Protein AF-A0A2K2VGK6-F1 (afdb_monomer_lite)

Structure (mmCIF, N/CA/C/O backbone):
data_AF-A0A2K2VGK6-F1
#
_entry.id   AF-A0A2K2VGK6-F1
#
loop_
_atom_site.group_PDB
_atom_site.id
_atom_site.type_symbol
_atom_site.label_atom_id
_atom_site.label_alt_id
_atom_site.label_comp_id
_atom_site.label_asym_id
_atom_site.label_entity_id
_atom_site.label_seq_id
_atom_site.pdbx_PDB_ins_code
_atom_site.Cartn_x
_atom_site.Cartn_y
_atom_site.Cartn_z
_atom_site.occupancy
_atom_site.B_iso_or_equiv
_atom_site.auth_seq_id
_atom_site.auth_comp_id
_atom_site.auth_asym_id
_atom_site.auth_atom_id
_atom_site.pdbx_PDB_model_num
ATOM 1 N N . MET A 1 1 ? -33.874 13.985 14.663 1.00 49.16 1 MET A N 1
ATOM 2 C CA . MET A 1 1 ? -33.905 14.125 13.185 1.00 49.16 1 MET A CA 1
ATOM 3 C C . MET A 1 1 ? -33.029 13.111 12.419 1.00 49.16 1 MET A C 1
ATOM 5 O O . MET A 1 1 ? -33.136 13.059 11.203 1.00 49.16 1 MET A O 1
ATOM 9 N N . ALA A 1 2 ? -32.212 12.266 13.072 1.00 53.75 2 ALA A N 1
ATOM 10 C CA . ALA A 1 2 ? -31.288 11.338 12.391 1.00 53.75 2 ALA A CA 1
ATOM 11 C C . ALA A 1 2 ? -31.928 10.079 11.747 1.00 53.75 2 ALA A C 1
ATOM 13 O O . ALA A 1 2 ? -31.288 9.423 10.935 1.00 53.75 2 ALA A O 1
ATOM 14 N N . ASN A 1 3 ? -33.186 9.750 12.062 1.00 57.91 3 ASN A N 1
ATOM 15 C CA . ASN A 1 3 ? -33.791 8.459 11.695 1.00 57.91 3 ASN A CA 1
ATOM 16 C C . ASN A 1 3 ? -34.303 8.400 10.235 1.00 57.91 3 ASN A C 1
ATOM 18 O O . ASN A 1 3 ? -34.150 7.396 9.545 1.00 57.91 3 ASN A O 1
ATOM 22 N N . LEU A 1 4 ? -34.816 9.514 9.704 1.00 60.00 4 LEU A N 1
ATOM 23 C CA . LEU A 1 4 ? -35.421 9.529 8.367 1.00 60.00 4 LEU A CA 1
ATOM 24 C C . LEU A 1 4 ? -34.378 9.481 7.234 1.00 60.00 4 LEU A C 1
ATOM 26 O O . LEU A 1 4 ? -34.540 8.732 6.274 1.00 60.00 4 LEU A O 1
ATOM 30 N N . LYS A 1 5 ? -33.261 10.215 7.363 1.00 55.34 5 LYS A N 1
ATOM 31 C CA . LYS A 1 5 ? -32.167 10.200 6.367 1.00 55.34 5 LYS A CA 1
ATOM 32 C C . LYS A 1 5 ? -31.554 8.807 6.199 1.00 55.34 5 LYS A C 1
ATOM 34 O O . LYS A 1 5 ? -31.187 8.423 5.093 1.00 55.34 5 LYS A O 1
ATOM 39 N N . GLN A 1 6 ? -31.477 8.040 7.284 1.00 56.22 6 GLN A N 1
ATOM 40 C CA . GLN A 1 6 ? -30.908 6.697 7.271 1.00 56.22 6 GLN A CA 1
ATOM 41 C C . GLN A 1 6 ? -31.862 5.665 6.648 1.00 56.22 6 GLN A C 1
ATOM 43 O O . GLN A 1 6 ? -31.411 4.783 5.918 1.00 56.22 6 GLN A O 1
ATOM 48 N N . GLN A 1 7 ? -33.175 5.793 6.877 1.00 54.28 7 GLN A N 1
ATOM 49 C CA . GLN A 1 7 ? -34.185 4.969 6.199 1.00 54.28 7 GLN A CA 1
ATOM 50 C C . GLN A 1 7 ? -34.248 5.249 4.690 1.00 54.28 7 GLN A C 1
ATOM 52 O O . GLN A 1 7 ? -34.357 4.313 3.895 1.00 54.28 7 GLN A O 1
ATOM 57 N N . ILE A 1 8 ? -34.093 6.512 4.285 1.00 66.19 8 ILE A N 1
ATOM 58 C CA . ILE A 1 8 ? -34.044 6.911 2.871 1.00 66.19 8 ILE A CA 1
ATOM 59 C C . ILE A 1 8 ? -32.792 6.342 2.180 1.00 66.19 8 ILE A C 1
ATOM 61 O O . ILE A 1 8 ? -32.913 5.722 1.125 1.00 66.19 8 ILE A O 1
ATOM 65 N N . GLY A 1 9 ? -31.608 6.449 2.798 1.00 60.09 9 GLY A N 1
ATOM 66 C CA . GLY A 1 9 ? -30.365 5.900 2.234 1.00 60.09 9 GLY A CA 1
ATOM 67 C C . GLY A 1 9 ? -30.404 4.381 2.024 1.00 60.09 9 GLY A C 1
ATOM 68 O O . GLY A 1 9 ? -29.993 3.885 0.981 1.00 60.09 9 GLY A O 1
ATOM 69 N N . LYS A 1 10 ? -30.988 3.627 2.965 1.00 55.62 10 LYS A N 1
ATOM 70 C CA . LYS A 1 10 ? -31.140 2.165 2.832 1.00 55.62 10 LYS A CA 1
ATOM 71 C C . LYS A 1 10 ? -32.083 1.754 1.696 1.00 55.62 10 LYS A C 1
ATOM 73 O O . LYS A 1 10 ? -31.852 0.731 1.059 1.00 55.62 10 LYS A O 1
ATOM 78 N N . THR A 1 11 ? -33.109 2.555 1.423 1.00 71.12 11 THR A N 1
ATOM 79 C CA . THR A 1 11 ? -34.104 2.257 0.380 1.00 71.12 11 THR A CA 1
ATOM 80 C C . THR A 1 11 ? -33.554 2.541 -1.023 1.00 71.12 11 THR A C 1
ATOM 82 O O . THR A 1 11 ? -33.749 1.741 -1.934 1.00 71.12 11 THR A O 1
ATOM 85 N N . ILE A 1 12 ? -32.784 3.624 -1.186 1.00 62.38 12 ILE A N 1
ATOM 86 C CA . ILE A 1 12 ? -32.105 3.976 -2.449 1.00 62.38 12 ILE A CA 1
ATOM 87 C C . ILE A 1 12 ? -31.048 2.924 -2.821 1.00 62.38 12 ILE A C 1
ATOM 89 O O . ILE A 1 12 ? -30.947 2.514 -3.974 1.00 62.38 12 ILE A O 1
ATOM 93 N N . ASN A 1 13 ? -30.324 2.417 -1.826 1.00 61.19 13 ASN A N 1
ATOM 94 C CA . ASN A 1 13 ? -29.299 1.389 -1.994 1.00 61.19 13 ASN A CA 1
ATOM 95 C C . ASN A 1 13 ? -29.864 0.032 -2.437 1.00 61.19 13 ASN A C 1
ATOM 97 O O . ASN A 1 13 ? -29.263 -0.652 -3.264 1.00 61.19 13 ASN A O 1
ATOM 101 N N . TRP A 1 14 ? -31.032 -0.347 -1.911 1.00 58.09 14 TRP A N 1
ATOM 102 C CA . TRP A 1 14 ? -31.752 -1.541 -2.355 1.00 58.09 14 TRP A CA 1
ATOM 103 C C . TRP A 1 14 ? -32.230 -1.407 -3.806 1.00 58.09 14 TRP A C 1
ATOM 105 O O . TRP A 1 14 ? -32.117 -2.365 -4.568 1.00 58.09 14 TRP A O 1
ATOM 115 N N . ALA A 1 15 ? -32.695 -0.225 -4.216 1.00 66.69 15 ALA A N 1
ATOM 116 C CA . ALA A 1 15 ? -33.131 0.016 -5.589 1.00 66.69 15 ALA A CA 1
ATOM 117 C C . ALA A 1 15 ? -31.961 0.012 -6.597 1.00 66.69 15 ALA A C 1
ATOM 119 O O . ALA A 1 15 ? -32.049 -0.662 -7.620 1.00 66.69 15 ALA A O 1
ATOM 120 N N . ALA A 1 16 ? -30.846 0.687 -6.295 1.00 59.12 16 ALA A N 1
ATOM 121 C CA . ALA A 1 16 ? -29.662 0.724 -7.166 1.00 59.12 16 ALA A CA 1
ATOM 122 C C . ALA A 1 16 ? -29.066 -0.678 -7.399 1.00 59.12 16 ALA A C 1
ATOM 124 O O . ALA A 1 16 ? -28.746 -1.058 -8.526 1.00 59.12 16 ALA A O 1
ATOM 125 N N . PHE A 1 17 ? -29.016 -1.497 -6.348 1.00 58.66 17 PHE A N 1
ATOM 126 C CA . PHE A 1 17 ? -28.542 -2.871 -6.465 1.00 58.66 17 PHE A CA 1
ATOM 127 C C . PHE A 1 17 ? -29.525 -3.774 -7.214 1.00 58.66 17 PHE A C 1
ATOM 129 O O . PHE A 1 17 ? -29.121 -4.523 -8.100 1.00 58.66 17 PHE A O 1
ATOM 136 N N . SER A 1 18 ? -30.818 -3.695 -6.887 1.00 66.50 18 SER A N 1
ATOM 137 C CA . SER A 1 18 ? -31.823 -4.631 -7.411 1.00 66.50 18 SER A CA 1
ATOM 138 C C . SER A 1 18 ? -32.190 -4.383 -8.873 1.00 66.50 18 SER A C 1
ATOM 140 O O . SER A 1 18 ? -32.634 -5.312 -9.542 1.00 66.50 18 SER A O 1
ATOM 142 N N . PHE A 1 19 ? -32.010 -3.158 -9.376 1.00 71.50 19 PHE A N 1
ATOM 143 C CA . PHE A 1 19 ? -32.384 -2.798 -10.747 1.00 71.50 19 PHE A CA 1
ATOM 144 C C . PHE A 1 19 ? -31.196 -2.487 -11.665 1.00 71.50 19 PHE A C 1
ATOM 146 O O . PHE A 1 19 ? -31.327 -2.668 -12.872 1.00 71.50 19 PHE A O 1
ATOM 153 N N . ALA A 1 20 ? -30.049 -2.056 -11.128 1.00 64.00 20 ALA A N 1
ATOM 154 C CA . ALA A 1 20 ? -28.878 -1.668 -11.925 1.00 64.00 20 ALA A CA 1
ATOM 155 C C . ALA A 1 20 ? -27.599 -2.465 -11.595 1.00 64.00 20 ALA A C 1
ATOM 157 O O . ALA A 1 20 ? -26.590 -2.307 -12.275 1.00 64.00 20 ALA A O 1
ATOM 158 N N . GLY A 1 21 ? -27.619 -3.343 -10.582 1.00 61.12 21 GLY A N 1
ATOM 159 C CA . GLY A 1 21 ? -26.447 -4.125 -10.169 1.00 61.12 21 GLY A CA 1
ATOM 160 C C . GLY A 1 21 ? -25.392 -3.333 -9.385 1.00 61.12 21 GLY A C 1
ATOM 161 O O . GLY A 1 21 ? -24.287 -3.828 -9.165 1.00 61.12 21 GLY A O 1
ATOM 162 N N . GLU A 1 22 ? -25.713 -2.120 -8.933 1.00 55.25 22 GLU A N 1
ATOM 163 C CA . GLU A 1 22 ? -24.777 -1.213 -8.263 1.00 55.25 22 GLU A CA 1
ATOM 164 C C . GLU A 1 22 ? -24.769 -1.389 -6.737 1.00 55.25 22 GLU A C 1
ATOM 166 O O . GLU A 1 22 ? -25.803 -1.584 -6.101 1.00 55.25 22 GLU A O 1
ATOM 171 N N . ARG A 1 23 ? -23.590 -1.291 -6.112 1.00 56.75 23 ARG A N 1
ATOM 172 C CA . ARG A 1 23 ? -23.421 -1.360 -4.650 1.00 56.75 23 ARG A CA 1
ATOM 173 C C . ARG A 1 23 ? -23.121 0.011 -4.051 1.00 56.75 23 ARG A C 1
ATOM 175 O O . ARG A 1 23 ? -22.472 0.823 -4.702 1.00 56.75 23 ARG A O 1
ATOM 182 N N . PRO A 1 24 ? -23.534 0.271 -2.802 1.00 60.97 24 PRO A N 1
ATOM 183 C CA . PRO A 1 24 ? -23.978 1.614 -2.497 1.00 60.97 24 PRO A CA 1
ATOM 184 C C . PRO A 1 24 ? -23.157 2.365 -1.443 1.00 60.97 24 PRO A C 1
ATOM 186 O O . PRO A 1 24 ? -22.312 1.807 -0.745 1.00 60.97 24 PRO A O 1
ATOM 189 N N . PHE A 1 25 ? -23.514 3.645 -1.305 1.00 53.31 25 PHE A N 1
ATOM 190 C CA . PHE A 1 25 ? -22.964 4.643 -0.392 1.00 53.31 25 PHE A CA 1
ATOM 191 C C . PHE A 1 25 ? -23.802 4.787 0.916 1.00 53.31 25 PHE A C 1
ATOM 193 O O . PHE A 1 25 ? -25.015 4.551 0.901 1.00 53.31 25 PHE A O 1
ATOM 200 N N . PRO A 1 26 ? -23.198 5.237 2.037 1.00 56.19 26 PRO A N 1
ATOM 201 C CA . PRO A 1 26 ? -21.779 5.523 2.151 1.00 56.19 26 PRO A CA 1
ATOM 202 C C . PRO A 1 26 ? -20.928 4.254 2.132 1.00 56.19 26 PRO A C 1
ATOM 204 O O . PRO A 1 26 ? -21.408 3.189 2.527 1.00 56.19 26 PRO A O 1
ATOM 207 N N . PRO A 1 27 ? -19.700 4.357 1.597 1.00 55.03 27 PRO A N 1
ATOM 208 C CA . PRO A 1 27 ? -18.828 3.222 1.414 1.00 55.03 27 PRO A CA 1
ATOM 209 C C . PRO A 1 27 ? -18.510 2.654 2.802 1.00 55.03 27 PRO A C 1
ATOM 211 O O . PRO A 1 27 ? -18.492 3.399 3.786 1.00 55.03 27 PRO A O 1
ATOM 214 N N . PRO A 1 28 ? -18.269 1.339 2.916 1.00 56.12 28 PRO A N 1
ATOM 215 C CA . PRO A 1 28 ? -18.080 0.676 4.209 1.00 56.12 28 PRO A CA 1
ATOM 216 C C . PRO A 1 28 ? -16.830 1.152 4.969 1.00 56.12 28 PRO A C 1
ATOM 218 O O . PRO A 1 28 ? -16.651 0.804 6.132 1.00 56.12 28 PRO A O 1
ATOM 221 N N . LEU A 1 29 ? -15.972 1.934 4.312 1.00 66.56 29 LEU A N 1
ATOM 222 C CA . LEU A 1 29 ? -14.698 2.429 4.801 1.00 66.56 29 LEU A CA 1
ATOM 223 C C . LEU A 1 29 ? -14.493 3.852 4.272 1.00 66.56 29 LEU A C 1
ATOM 225 O O . LEU A 1 29 ? -14.745 4.110 3.094 1.00 66.56 29 LEU A O 1
ATOM 229 N N . GLU A 1 30 ? -14.025 4.764 5.120 1.00 76.75 30 GLU A N 1
ATOM 230 C CA . GLU A 1 30 ? -13.668 6.123 4.709 1.00 76.75 30 GLU A CA 1
ATOM 231 C C . GLU A 1 30 ? -12.147 6.217 4.559 1.00 76.75 30 GLU A C 1
ATOM 233 O O . GLU A 1 30 ? -11.403 5.948 5.506 1.00 76.75 30 GLU A O 1
ATOM 238 N N . LEU A 1 31 ? -11.697 6.595 3.363 1.00 79.75 31 LEU A N 1
ATOM 239 C CA . LEU A 1 31 ? -10.289 6.782 3.030 1.00 79.75 31 LEU A CA 1
ATOM 240 C C . LEU A 1 31 ? -10.006 8.275 2.895 1.00 79.75 31 LEU A C 1
ATOM 242 O O . LEU A 1 31 ? -10.691 8.973 2.152 1.00 79.75 31 LEU A O 1
ATOM 246 N N . ASN A 1 32 ? -9.003 8.755 3.624 1.00 81.38 32 ASN A N 1
ATOM 247 C CA . ASN A 1 32 ? -8.574 10.147 3.620 1.00 81.38 32 ASN A CA 1
ATOM 248 C C . ASN A 1 32 ? -7.097 10.211 3.229 1.00 81.38 32 ASN A C 1
ATOM 250 O O . ASN A 1 32 ? -6.239 9.738 3.975 1.00 81.38 32 ASN A O 1
ATOM 254 N N . LEU A 1 33 ? -6.795 10.810 2.079 1.00 80.12 33 LEU A N 1
ATOM 255 C CA . LEU A 1 33 ? -5.419 11.095 1.681 1.00 80.12 33 LEU A CA 1
ATOM 256 C C . LEU A 1 33 ? -4.870 12.225 2.565 1.00 80.12 33 LEU A C 1
ATOM 258 O O . LEU A 1 33 ? -5.390 13.338 2.522 1.00 80.12 33 LEU A O 1
ATOM 262 N N . ILE A 1 34 ? -3.862 11.933 3.390 1.00 81.44 34 ILE A N 1
ATOM 263 C CA . ILE A 1 34 ? -3.204 12.937 4.241 1.00 81.44 34 ILE A CA 1
ATOM 264 C C . ILE A 1 34 ? -2.137 13.666 3.428 1.00 81.44 34 ILE A C 1
ATOM 266 O O . ILE A 1 34 ? -2.048 14.893 3.483 1.00 81.44 34 ILE A O 1
ATOM 270 N N . ARG A 1 35 ? -1.333 12.908 2.677 1.00 80.81 35 ARG A N 1
ATOM 271 C CA . ARG A 1 35 ? -0.220 13.426 1.884 1.00 80.81 35 ARG A CA 1
ATOM 272 C C . ARG A 1 35 ? 0.047 12.532 0.681 1.00 80.81 35 ARG A C 1
ATOM 274 O O . ARG A 1 35 ? 0.004 11.313 0.806 1.00 80.81 35 ARG A O 1
ATOM 281 N N . GLN A 1 36 ? 0.367 13.149 -0.449 1.00 74.25 36 GLN A N 1
ATOM 282 C CA . GLN A 1 36 ? 0.991 12.508 -1.601 1.00 74.25 36 GLN A CA 1
ATOM 283 C C . GLN A 1 36 ? 1.731 13.584 -2.384 1.00 74.25 36 GLN A C 1
ATOM 285 O O . GLN A 1 36 ? 1.168 14.643 -2.667 1.00 74.25 36 GLN A O 1
ATOM 290 N N . ASP A 1 37 ? 2.997 13.322 -2.686 1.00 73.44 37 ASP A N 1
ATOM 291 C CA . ASP A 1 37 ? 3.876 14.342 -3.259 1.00 73.44 37 ASP A CA 1
ATOM 292 C C . ASP A 1 37 ? 3.723 14.454 -4.794 1.00 73.44 37 ASP A C 1
ATOM 294 O O . ASP A 1 37 ? 4.043 15.496 -5.367 1.00 73.44 37 ASP A O 1
ATOM 298 N N . PHE A 1 38 ? 3.185 13.426 -5.467 1.00 63.00 38 PHE A N 1
ATOM 299 C CA . PHE A 1 38 ? 3.011 13.392 -6.925 1.00 63.00 38 PHE A CA 1
ATOM 300 C C . PHE A 1 38 ? 1.751 12.623 -7.360 1.00 63.00 38 PHE A C 1
ATOM 302 O O . PHE A 1 38 ? 1.443 11.572 -6.807 1.00 63.00 38 PHE A O 1
ATOM 309 N N . ALA A 1 39 ? 1.049 13.118 -8.387 1.00 67.69 39 ALA A N 1
ATOM 310 C CA . ALA A 1 39 ? -0.213 12.571 -8.915 1.00 67.69 39 ALA A CA 1
ATOM 311 C C . ALA A 1 39 ? -1.369 12.479 -7.886 1.00 67.69 39 ALA A C 1
ATOM 313 O O . ALA A 1 39 ? -1.286 13.001 -6.774 1.00 67.69 39 ALA A O 1
ATOM 314 N N . LEU A 1 40 ? -2.497 11.883 -8.295 1.00 76.75 40 LEU A N 1
ATOM 315 C CA . LEU A 1 40 ? -3.673 11.665 -7.446 1.00 76.75 40 LEU A CA 1
ATOM 316 C C . LEU A 1 40 ? -3.718 10.217 -6.946 1.00 76.75 40 LEU A C 1
ATOM 318 O O . LEU A 1 40 ? -3.372 9.284 -7.676 1.00 76.75 40 LEU A O 1
ATOM 322 N N . LEU A 1 41 ? -4.208 10.024 -5.720 1.00 81.62 41 LEU A N 1
ATOM 323 C CA . LEU A 1 41 ? -4.575 8.703 -5.217 1.00 81.62 41 LEU A CA 1
ATOM 324 C C . LEU A 1 41 ? -5.671 8.103 -6.107 1.00 81.62 41 LEU A C 1
ATOM 326 O O . LEU A 1 41 ? -6.736 8.700 -6.273 1.00 81.62 41 LEU A O 1
ATOM 330 N N . SER A 1 42 ? -5.410 6.914 -6.637 1.00 79.44 42 SER A N 1
ATOM 331 C CA . SER A 1 42 ? -6.284 6.223 -7.586 1.00 79.44 42 SER A CA 1
ATOM 332 C C . SER A 1 42 ? -6.838 4.921 -6.995 1.00 79.44 42 SER A C 1
ATOM 334 O O . SER A 1 42 ? -6.188 4.272 -6.173 1.00 79.44 42 SER A O 1
ATOM 336 N N . PHE A 1 43 ? -8.059 4.536 -7.383 1.00 84.19 43 PHE A N 1
ATOM 337 C CA . PHE A 1 43 ? -8.778 3.382 -6.826 1.00 84.19 43 PHE A CA 1
ATOM 338 C C . PHE A 1 43 ? -9.020 2.325 -7.901 1.00 84.19 43 PHE A C 1
ATOM 340 O O . PHE A 1 43 ? -9.774 2.549 -8.840 1.00 84.19 43 PHE A O 1
ATOM 347 N N . GLY A 1 44 ? -8.422 1.143 -7.739 1.00 82.06 44 GLY A N 1
ATOM 348 C CA . GLY A 1 44 ? -8.507 0.063 -8.732 1.00 82.06 44 GLY A CA 1
ATOM 349 C C . GLY A 1 44 ? -7.599 0.245 -9.953 1.00 82.06 44 GLY A C 1
ATOM 350 O O . GLY A 1 44 ? -7.561 -0.630 -10.812 1.00 82.06 44 GLY A O 1
ATOM 351 N N . GLU A 1 45 ? -6.829 1.327 -9.991 1.00 87.69 45 GLU A N 1
ATOM 352 C CA . GLU A 1 45 ? -5.842 1.650 -11.020 1.00 87.69 45 GLU A CA 1
ATOM 353 C C . GLU A 1 45 ? -4.608 2.294 -10.372 1.00 87.69 45 GLU A C 1
ATOM 355 O O . GLU A 1 45 ? -4.664 2.742 -9.221 1.00 87.69 45 GLU A O 1
ATOM 360 N N . SER A 1 46 ? -3.481 2.297 -11.084 1.00 88.00 46 SER A N 1
ATOM 361 C CA . SER A 1 46 ? -2.250 2.939 -10.624 1.00 88.00 46 SER A CA 1
ATOM 362 C C . SER A 1 46 ? -2.334 4.463 -10.721 1.00 88.00 46 SER A C 1
ATOM 364 O O . SER A 1 46 ? -3.192 5.000 -11.419 1.00 88.00 46 SER A O 1
ATOM 366 N N . CYS A 1 47 ? -1.415 5.180 -10.067 1.00 84.44 47 CYS A N 1
ATOM 367 C CA . CYS A 1 47 ? -1.359 6.650 -10.104 1.00 84.44 47 CYS A CA 1
ATOM 368 C C . CYS A 1 47 ? -1.106 7.233 -11.513 1.00 84.44 47 CYS A C 1
ATOM 370 O O . CYS A 1 47 ? -1.249 8.437 -11.723 1.00 84.44 47 CYS A O 1
ATOM 372 N N . MET A 1 48 ? -0.783 6.369 -12.482 1.00 87.31 48 MET A N 1
ATOM 373 C CA . MET A 1 48 ? -0.602 6.685 -13.900 1.00 87.31 48 MET A CA 1
ATOM 374 C C . MET A 1 48 ? -1.817 6.303 -14.770 1.00 87.31 48 MET A C 1
ATOM 376 O O . MET A 1 48 ? -1.708 6.312 -15.996 1.00 87.31 48 MET A O 1
ATOM 380 N N . ASN A 1 49 ? -2.969 5.974 -14.167 1.00 89.50 49 ASN A N 1
ATOM 381 C CA . ASN A 1 49 ? -4.204 5.534 -14.840 1.00 89.50 49 ASN A CA 1
ATOM 382 C C . ASN A 1 49 ? -4.021 4.256 -15.680 1.00 89.50 49 ASN A C 1
ATOM 384 O O . ASN A 1 49 ? -4.460 4.164 -16.829 1.00 89.50 49 ASN A O 1
ATOM 388 N N . THR A 1 50 ? -3.328 3.264 -15.117 1.00 91.94 50 THR A N 1
ATOM 389 C CA . THR A 1 50 ? -3.153 1.943 -15.744 1.00 91.94 50 THR A CA 1
ATOM 390 C C . THR A 1 50 ? -3.652 0.826 -14.826 1.00 91.94 50 THR A C 1
ATOM 392 O O . THR A 1 50 ? -3.753 1.038 -13.615 1.00 91.94 50 THR A O 1
ATOM 395 N N . PRO A 1 51 ? -3.981 -0.372 -15.352 1.00 95.25 51 PRO A N 1
ATOM 396 C CA . PRO A 1 51 ? -4.365 -1.498 -14.506 1.00 95.25 51 PRO A CA 1
ATOM 397 C C . PRO A 1 51 ? -3.279 -1.826 -13.477 1.00 95.25 51 PRO A C 1
ATOM 399 O O . PRO A 1 51 ? -2.114 -1.959 -13.844 1.00 95.25 51 PRO A O 1
ATOM 402 N N . LEU A 1 52 ? -3.672 -2.016 -12.214 1.00 95.88 52 LEU A N 1
ATOM 403 C CA . LEU A 1 52 ? -2.734 -2.323 -11.134 1.00 95.88 52 LEU A CA 1
ATOM 404 C C . LEU A 1 52 ? -1.989 -3.629 -11.402 1.00 95.88 52 LEU A C 1
ATOM 406 O O . LEU A 1 52 ? -2.600 -4.695 -11.578 1.00 95.88 52 LEU A O 1
ATOM 410 N N . LYS A 1 53 ? -0.661 -3.559 -11.368 1.00 98.00 53 LYS A N 1
ATOM 411 C CA . LYS A 1 53 ? 0.192 -4.724 -11.571 1.00 98.00 53 LYS A CA 1
ATOM 412 C C . LYS A 1 53 ? 1.454 -4.598 -10.737 1.00 98.00 53 LYS A C 1
ATOM 414 O O . LYS A 1 53 ? 2.167 -3.626 -10.873 1.00 98.00 53 LYS A O 1
ATOM 419 N N . ILE A 1 54 ? 1.784 -5.607 -9.942 1.00 98.25 54 ILE A N 1
ATOM 420 C CA . ILE A 1 54 ? 3.061 -5.668 -9.213 1.00 98.25 54 ILE A CA 1
ATOM 421 C C . ILE A 1 54 ? 3.790 -6.922 -9.681 1.00 98.25 54 ILE A C 1
ATOM 423 O O . ILE A 1 54 ? 3.191 -8.002 -9.740 1.00 98.25 54 ILE A O 1
ATOM 427 N N . GLY A 1 55 ? 5.056 -6.780 -10.077 1.00 97.00 55 GLY A N 1
ATOM 428 C CA . GLY A 1 55 ? 5.804 -7.858 -10.720 1.00 97.00 55 GLY A CA 1
ATOM 429 C C . GLY A 1 55 ? 5.034 -8.409 -11.924 1.00 97.00 55 GLY A C 1
ATOM 430 O O . GLY A 1 55 ? 4.749 -7.688 -12.890 1.00 97.00 55 GLY A O 1
ATOM 431 N N . ARG A 1 56 ? 4.651 -9.690 -11.868 1.00 96.62 56 ARG A N 1
ATOM 432 C CA . ARG A 1 56 ? 3.839 -10.342 -12.915 1.00 96.62 56 ARG A CA 1
ATOM 433 C C . ARG A 1 56 ? 2.352 -10.456 -12.579 1.00 96.62 56 ARG A C 1
ATOM 435 O O . ARG A 1 56 ? 1.585 -10.926 -13.417 1.00 96.62 56 ARG A O 1
ATOM 442 N N . THR A 1 57 ? 1.936 -10.011 -11.399 1.00 97.88 57 THR A N 1
ATOM 443 C CA . THR A 1 57 ? 0.582 -10.224 -10.880 1.00 97.88 57 THR A CA 1
ATOM 444 C C . THR A 1 57 ? -0.296 -8.997 -11.100 1.00 97.88 57 THR A C 1
ATOM 446 O O . THR A 1 57 ? 0.056 -7.898 -10.680 1.00 97.88 57 THR A O 1
ATOM 449 N N . SER A 1 58 ? -1.456 -9.184 -11.735 1.00 96.94 58 SER A N 1
ATOM 450 C CA . SER A 1 58 ? -2.468 -8.136 -11.917 1.00 96.94 58 SER A CA 1
ATOM 451 C C . SER A 1 58 ? -3.503 -8.148 -10.795 1.00 96.94 58 SER A C 1
ATOM 453 O O . SER A 1 58 ? -3.951 -9.211 -10.361 1.00 96.94 58 SER A O 1
ATOM 455 N N . PHE A 1 59 ? -3.934 -6.961 -10.374 1.00 93.94 59 PHE A N 1
ATOM 456 C CA . PHE A 1 59 ? -4.904 -6.773 -9.303 1.00 93.94 59 PHE A CA 1
ATOM 457 C C . PHE A 1 59 ? -6.130 -6.025 -9.823 1.00 93.94 59 PHE A C 1
ATOM 459 O O . PHE A 1 59 ? -6.030 -4.924 -10.346 1.00 93.94 59 PHE A O 1
ATOM 466 N N . ALA A 1 60 ? -7.318 -6.604 -9.640 1.00 90.75 60 ALA A N 1
ATOM 467 C CA . ALA A 1 60 ? -8.573 -5.958 -10.039 1.00 90.75 60 ALA A CA 1
ATOM 468 C C . ALA A 1 60 ? -9.005 -4.823 -9.089 1.00 90.75 60 ALA A C 1
ATOM 470 O O . ALA A 1 60 ? -9.962 -4.107 -9.367 1.00 90.75 60 ALA A O 1
ATOM 471 N N . ARG A 1 61 ? -8.375 -4.721 -7.911 1.00 89.06 61 ARG A N 1
ATOM 472 C CA . ARG A 1 61 ? -8.694 -3.754 -6.855 1.00 89.06 61 ARG A CA 1
ATOM 473 C C . ARG A 1 61 ? -7.421 -3.402 -6.098 1.00 89.06 61 ARG A C 1
ATOM 475 O O . ARG A 1 61 ? -6.599 -4.283 -5.861 1.00 89.06 61 ARG A O 1
ATOM 482 N N . GLY A 1 62 ? -7.322 -2.160 -5.648 1.00 91.88 62 GLY A N 1
ATOM 483 C CA . GLY A 1 62 ? -6.211 -1.672 -4.840 1.00 91.88 62 GLY A CA 1
ATOM 484 C C . GLY A 1 62 ? -6.172 -0.151 -4.825 1.00 91.88 62 GLY A C 1
ATOM 485 O O . GLY A 1 62 ? -7.128 0.497 -5.258 1.00 91.88 62 GLY A O 1
ATOM 486 N N . LEU A 1 63 ? -5.071 0.391 -4.317 1.00 93.50 63 LEU A N 1
ATOM 487 C CA . LEU A 1 63 ? -4.789 1.820 -4.271 1.00 93.50 63 LEU A CA 1
ATOM 488 C C . LEU A 1 63 ? -3.519 2.091 -5.079 1.00 93.50 63 LEU A C 1
ATOM 490 O O . LEU A 1 63 ? -2.497 1.459 -4.819 1.00 93.50 63 LEU A O 1
A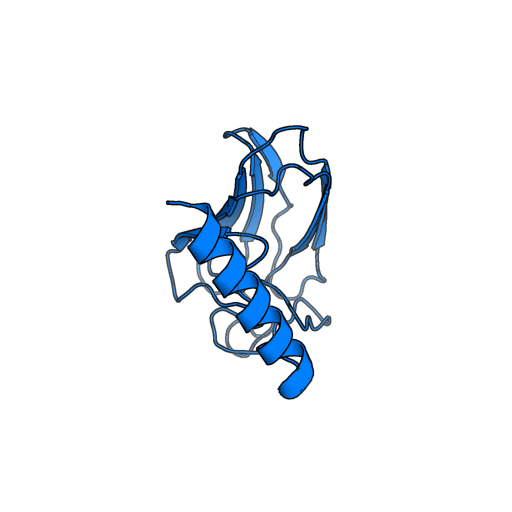TOM 494 N N . GLY A 1 64 ? -3.590 3.012 -6.035 1.00 93.44 64 GLY A N 1
ATOM 495 C CA . GLY A 1 64 ? -2.435 3.542 -6.754 1.00 93.44 64 GLY A CA 1
ATOM 496 C C . GLY A 1 64 ? -2.011 4.876 -6.152 1.00 93.44 64 GLY A C 1
ATOM 497 O O . GLY A 1 64 ? -2.796 5.821 -6.158 1.00 93.44 64 GLY A O 1
ATOM 498 N N . THR A 1 65 ? -0.789 4.960 -5.636 1.00 92.88 65 THR A N 1
ATOM 499 C CA . THR A 1 65 ? -0.214 6.169 -5.019 1.00 92.88 65 THR A CA 1
ATOM 500 C C . THR A 1 65 ? 1.185 6.427 -5.583 1.00 92.88 65 THR A C 1
ATOM 502 O O . THR A 1 65 ? 1.626 5.688 -6.460 1.00 92.88 65 THR A O 1
ATOM 505 N N . HIS A 1 66 ? 1.855 7.473 -5.107 1.00 93.12 66 HIS A N 1
ATOM 506 C CA . HIS A 1 66 ? 3.259 7.753 -5.393 1.00 93.12 66 HIS A CA 1
ATOM 507 C C . HIS A 1 66 ? 3.973 8.183 -4.107 1.00 93.12 66 HIS A C 1
ATOM 509 O O . HIS A 1 66 ? 3.370 8.869 -3.271 1.00 93.12 66 HIS A O 1
ATOM 515 N N . ALA A 1 67 ? 5.235 7.799 -3.919 1.00 89.94 67 ALA A N 1
ATOM 516 C CA . ALA A 1 67 ? 5.981 8.198 -2.724 1.00 89.94 67 ALA A CA 1
ATOM 517 C C . ALA A 1 67 ? 6.369 9.702 -2.744 1.00 89.94 67 ALA A C 1
ATOM 519 O O . ALA A 1 67 ? 6.557 10.301 -3.800 1.00 89.94 67 ALA A O 1
ATOM 520 N N . ASN A 1 68 ? 6.480 10.391 -1.605 1.00 93.12 68 ASN A N 1
ATOM 521 C CA . ASN A 1 68 ? 6.044 9.931 -0.288 1.00 93.12 68 ASN A CA 1
ATOM 522 C C . ASN A 1 68 ? 4.524 10.080 -0.169 1.00 93.12 68 ASN A C 1
ATOM 524 O O . ASN A 1 68 ? 3.964 11.100 -0.584 1.00 93.12 68 ASN A O 1
ATOM 528 N N . SER A 1 69 ? 3.856 9.097 0.433 1.00 92.62 69 SER A N 1
ATOM 529 C CA . SER A 1 69 ? 2.414 9.179 0.672 1.00 92.62 69 SER A CA 1
ATOM 530 C C . SER A 1 69 ? 1.991 8.658 2.034 1.00 92.62 69 SER A C 1
ATOM 532 O O . SER A 1 69 ? 2.595 7.744 2.590 1.00 92.62 69 SER A O 1
ATOM 534 N N . GLU A 1 70 ? 0.920 9.257 2.551 1.00 94.31 70 GLU A N 1
ATOM 535 C CA . GLU A 1 70 ? 0.242 8.869 3.782 1.00 94.31 70 GLU A CA 1
ATOM 536 C C . GLU A 1 70 ? -1.270 8.845 3.541 1.00 94.31 70 GLU A C 1
ATOM 538 O O . GLU A 1 70 ? -1.892 9.862 3.211 1.00 94.31 70 GLU A O 1
ATOM 543 N N . ILE A 1 71 ? -1.880 7.677 3.724 1.00 93.44 71 ILE A N 1
ATOM 544 C CA . ILE A 1 71 ? -3.310 7.455 3.506 1.00 93.44 71 ILE A CA 1
ATOM 545 C C . ILE A 1 71 ? -3.921 6.966 4.814 1.00 93.44 71 ILE A C 1
ATOM 547 O O . ILE A 1 71 ? -3.590 5.889 5.308 1.00 93.44 71 ILE A O 1
ATOM 551 N N . ARG A 1 72 ? -4.853 7.743 5.370 1.00 93.31 72 ARG A N 1
ATOM 552 C CA . ARG A 1 72 ? -5.631 7.349 6.544 1.00 93.31 72 ARG A CA 1
ATOM 553 C C . ARG A 1 72 ? -6.825 6.513 6.129 1.00 93.31 72 ARG A C 1
ATOM 555 O O . ARG A 1 72 ? -7.677 6.943 5.353 1.00 93.31 72 ARG A O 1
ATOM 562 N N . VAL A 1 73 ? -6.940 5.363 6.764 1.00 91.88 73 VAL A N 1
ATOM 563 C CA . VAL A 1 73 ? -8.071 4.455 6.682 1.00 91.88 73 VAL A CA 1
ATOM 564 C C . VAL A 1 73 ? -8.857 4.549 7.981 1.00 91.88 73 VAL A C 1
ATOM 566 O O . VAL A 1 73 ? -8.341 4.161 9.026 1.00 91.88 73 VAL A O 1
ATOM 569 N N . LYS A 1 74 ? -10.101 5.041 7.949 1.00 90.50 74 LYS A N 1
ATOM 570 C CA . LYS A 1 74 ? -10.991 4.916 9.115 1.00 90.50 74 LYS A CA 1
ATOM 571 C C . LYS A 1 74 ? -11.491 3.487 9.203 1.00 90.50 74 LYS A C 1
ATOM 573 O O . LYS A 1 74 ? -12.132 3.008 8.272 1.00 90.50 74 LYS A O 1
ATOM 578 N N . LEU A 1 75 ? -11.217 2.828 10.317 1.00 88.62 75 LEU A N 1
ATOM 579 C CA . LEU A 1 75 ? -11.554 1.428 10.522 1.00 88.62 75 LEU A CA 1
ATOM 580 C C . LEU A 1 75 ? -12.999 1.282 11.029 1.00 88.62 75 LEU A C 1
ATOM 582 O O . LEU A 1 75 ? -13.430 2.062 11.886 1.00 88.62 75 LEU A O 1
ATOM 586 N N . PRO A 1 76 ? -13.767 0.289 10.540 1.00 85.00 76 PRO A N 1
ATOM 587 C CA . PRO A 1 76 ? -14.997 -0.119 11.204 1.00 85.00 76 PRO A CA 1
ATOM 588 C C . PRO A 1 76 ? -14.664 -0.735 12.568 1.00 85.00 76 PRO A C 1
ATOM 590 O O . PRO A 1 76 ? -13.560 -1.236 12.782 1.00 85.00 76 PRO A O 1
ATOM 593 N N . LYS A 1 77 ? -15.631 -0.737 13.492 1.00 83.31 77 LYS A N 1
ATOM 594 C CA . LYS A 1 77 ? -15.421 -1.239 14.862 1.00 83.31 77 LYS A CA 1
ATOM 595 C C . LYS A 1 77 ? -14.998 -2.709 14.902 1.00 83.31 77 LYS A C 1
ATOM 597 O O . LYS A 1 77 ? -14.354 -3.131 15.851 1.00 83.31 77 LYS A O 1
ATOM 602 N N . GLU A 1 78 ? -15.379 -3.471 13.884 1.00 84.88 78 GLU A N 1
ATOM 603 C CA . GLU A 1 78 ? -15.163 -4.909 13.764 1.00 84.88 78 GLU A CA 1
ATOM 604 C C . GLU A 1 78 ? -13.869 -5.263 13.002 1.00 84.88 78 GLU A C 1
ATOM 606 O O . GLU A 1 78 ? -13.631 -6.433 12.697 1.00 84.88 78 GLU A O 1
ATOM 611 N N . ALA A 1 79 ? -13.038 -4.277 12.646 1.00 88.44 79 ALA A N 1
ATOM 612 C CA . ALA A 1 79 ? -11.780 -4.521 11.949 1.00 88.44 79 ALA A CA 1
ATOM 613 C C . ALA A 1 79 ? -10.795 -5.295 12.843 1.00 88.44 79 ALA A C 1
ATOM 615 O O . ALA A 1 79 ? -10.355 -4.783 13.866 1.00 88.44 79 ALA A O 1
ATOM 616 N N . GLY A 1 80 ? -10.434 -6.520 12.442 1.00 92.50 80 GLY A N 1
ATOM 617 C CA . GLY A 1 80 ? -9.511 -7.378 13.204 1.00 92.50 80 GLY A CA 1
ATOM 618 C C . GLY A 1 80 ? -8.210 -7.736 12.483 1.00 92.50 80 GLY A C 1
ATOM 619 O O . GLY A 1 80 ? -7.213 -8.038 13.133 1.00 92.50 80 GLY A O 1
ATOM 620 N N . ILE A 1 81 ? -8.186 -7.705 11.147 1.00 95.06 81 ILE A N 1
ATOM 621 C CA . ILE A 1 81 ? -6.996 -8.021 10.343 1.00 95.06 81 ILE A CA 1
ATOM 622 C C . ILE A 1 81 ? -6.959 -7.105 9.120 1.00 95.06 81 ILE A C 1
ATOM 624 O O . ILE A 1 81 ? -7.967 -6.946 8.429 1.00 95.06 81 ILE A O 1
ATOM 628 N N . PHE A 1 82 ? -5.783 -6.554 8.827 1.00 95.62 82 PHE A N 1
ATOM 629 C CA . PHE A 1 82 ? -5.485 -5.898 7.559 1.00 95.62 82 PHE A CA 1
ATOM 630 C C . PHE A 1 82 ? -4.615 -6.816 6.697 1.00 95.62 82 PHE A C 1
ATOM 632 O O . PHE A 1 82 ? -3.599 -7.329 7.169 1.00 95.62 82 PHE A O 1
ATOM 639 N N . LYS A 1 83 ? -5.020 -7.018 5.436 1.00 96.81 83 LYS A N 1
ATOM 640 C CA . LYS A 1 83 ? -4.258 -7.775 4.437 1.00 96.81 83 LYS A CA 1
ATOM 641 C C . LYS A 1 83 ? -4.104 -6.964 3.161 1.00 96.81 83 LYS A C 1
ATOM 643 O O . LYS A 1 83 ? -5.087 -6.404 2.674 1.00 96.81 83 LYS A O 1
ATOM 648 N N . ALA A 1 84 ? -2.904 -6.964 2.598 1.00 97.00 84 ALA A N 1
ATOM 649 C CA . ALA A 1 84 ? -2.614 -6.338 1.316 1.00 97.00 84 ALA A CA 1
ATOM 650 C C . ALA A 1 84 ? -1.435 -7.025 0.625 1.00 97.00 84 ALA A C 1
ATOM 652 O O . ALA A 1 84 ? -0.621 -7.684 1.265 1.00 97.00 84 ALA A O 1
ATOM 653 N N . PHE A 1 85 ? -1.336 -6.823 -0.683 1.00 98.50 85 PHE A N 1
ATOM 654 C CA . PHE A 1 85 ? -0.080 -6.977 -1.403 1.00 98.50 85 PHE A CA 1
ATOM 655 C C . PHE A 1 85 ? 0.426 -5.583 -1.755 1.00 98.50 85 PHE A C 1
ATOM 657 O O . PHE A 1 85 ? -0.367 -4.744 -2.186 1.00 98.50 85 PHE A O 1
ATOM 664 N N . VAL A 1 86 ? 1.717 -5.342 -1.555 1.00 98.56 86 VAL A N 1
ATOM 665 C CA . VAL A 1 86 ? 2.370 -4.060 -1.840 1.00 98.56 86 VAL A CA 1
ATOM 666 C C . VAL A 1 86 ? 3.585 -4.261 -2.741 1.00 98.56 86 VAL A C 1
ATOM 668 O O . VAL A 1 86 ? 4.130 -5.363 -2.832 1.00 98.56 86 VAL A O 1
ATOM 671 N N . GLY A 1 87 ? 3.995 -3.199 -3.423 1.00 98.31 87 GLY A N 1
ATOM 672 C CA . GLY A 1 87 ? 5.146 -3.184 -4.316 1.00 98.31 87 GLY A CA 1
ATOM 673 C C . GLY A 1 87 ? 5.048 -2.049 -5.328 1.00 98.31 87 GLY A C 1
ATOM 674 O O . GLY A 1 87 ? 4.037 -1.348 -5.379 1.00 98.31 87 GLY A O 1
ATOM 675 N N . ILE A 1 88 ? 6.103 -1.889 -6.124 1.00 98.31 88 ILE A N 1
ATOM 676 C CA . ILE A 1 88 ? 6.140 -0.922 -7.221 1.00 98.31 88 ILE A CA 1
ATOM 677 C C . ILE A 1 88 ? 5.229 -1.401 -8.357 1.00 98.31 88 ILE A C 1
ATOM 679 O O . ILE A 1 88 ? 5.285 -2.567 -8.766 1.00 98.31 88 ILE A O 1
ATOM 683 N N . ASP A 1 89 ? 4.396 -0.495 -8.871 1.00 97.94 89 ASP A N 1
ATOM 684 C CA . ASP A 1 89 ? 3.521 -0.773 -10.010 1.00 97.94 89 ASP A CA 1
ATOM 685 C C . ASP A 1 89 ? 4.349 -1.056 -11.276 1.00 97.94 89 ASP A C 1
ATOM 687 O O . ASP A 1 89 ? 5.389 -0.448 -11.508 1.00 97.94 89 ASP A O 1
ATOM 691 N N . ASN A 1 90 ? 3.907 -1.983 -12.119 1.00 97.38 90 ASN A N 1
ATOM 692 C CA . ASN A 1 90 ? 4.556 -2.381 -13.363 1.00 97.38 90 ASN A CA 1
ATOM 693 C C . ASN A 1 90 ? 3.756 -1.836 -14.549 1.00 97.38 90 ASN A C 1
ATOM 695 O O . ASN A 1 90 ? 2.853 -2.502 -15.068 1.00 97.38 90 ASN A O 1
ATOM 699 N N . ASN A 1 91 ? 4.118 -0.625 -14.970 1.00 95.25 91 ASN A N 1
ATOM 700 C CA . ASN A 1 91 ? 3.460 0.128 -16.032 1.00 95.25 91 ASN A CA 1
ATOM 701 C C . ASN A 1 91 ? 4.482 0.665 -17.057 1.00 95.25 91 ASN A C 1
ATOM 703 O O . ASN A 1 91 ? 5.650 0.274 -17.068 1.00 95.25 91 ASN A O 1
ATOM 707 N N . PHE A 1 92 ? 4.038 1.541 -17.963 1.00 95.00 92 PHE A N 1
ATOM 708 C CA . PHE A 1 92 ? 4.880 2.088 -19.033 1.00 95.00 92 PHE A CA 1
ATOM 709 C C . PHE A 1 92 ? 6.020 3.001 -18.538 1.00 95.00 92 PHE A C 1
ATOM 711 O O . PHE A 1 92 ? 7.019 3.153 -19.243 1.00 95.00 92 PHE A O 1
ATOM 718 N N . ASP A 1 93 ? 5.871 3.614 -17.364 1.00 93.62 93 ASP A N 1
ATOM 719 C CA . ASP A 1 93 ? 6.820 4.568 -16.790 1.00 93.62 93 ASP A CA 1
ATOM 720 C C . ASP A 1 93 ? 7.857 3.868 -15.900 1.00 93.62 93 ASP A C 1
ATOM 722 O O . ASP A 1 93 ? 9.066 4.043 -16.084 1.00 93.62 93 ASP A O 1
ATOM 726 N N . THR A 1 94 ? 7.398 2.979 -15.011 1.00 95.81 94 THR A N 1
ATOM 727 C CA . THR A 1 94 ? 8.281 2.157 -14.163 1.00 95.81 94 THR A CA 1
ATOM 728 C C . THR A 1 94 ? 8.980 1.044 -14.949 1.00 95.81 94 THR A C 1
ATOM 730 O O . THR A 1 94 ? 10.045 0.561 -14.552 1.00 95.81 94 THR A O 1
ATOM 733 N N . GLN A 1 95 ? 8.380 0.618 -16.067 1.00 96.38 95 GLN A N 1
ATOM 734 C CA . GLN A 1 95 ? 8.873 -0.410 -16.993 1.00 96.38 95 GLN A CA 1
ATOM 735 C C . GLN A 1 95 ? 9.171 -1.769 -16.334 1.00 96.38 95 GLN A C 1
ATOM 737 O O . GLN A 1 95 ? 9.842 -2.617 -16.922 1.00 96.38 95 GLN A O 1
ATOM 742 N N . GLY A 1 96 ? 8.677 -1.985 -15.111 1.00 94.19 96 GLY A N 1
ATOM 743 C CA . GLY A 1 96 ? 8.934 -3.189 -14.328 1.00 94.19 96 GLY A CA 1
ATOM 744 C C . GLY A 1 96 ? 10.369 -3.324 -13.812 1.00 94.19 96 GLY A C 1
ATOM 745 O O . GLY A 1 96 ? 10.772 -4.440 -13.505 1.00 94.19 96 GLY A O 1
ATOM 746 N N . PHE A 1 97 ? 11.145 -2.237 -13.733 1.00 96.25 97 PHE A N 1
ATOM 747 C CA . PHE A 1 97 ? 12.501 -2.266 -13.156 1.00 96.25 97 PHE A CA 1
ATOM 748 C C . PHE A 1 97 ? 12.938 -0.972 -12.445 1.00 96.25 97 PHE A C 1
ATOM 750 O O . PHE A 1 97 ? 14.004 -0.952 -11.831 1.00 96.25 97 PHE A O 1
ATOM 757 N N . ARG A 1 98 ? 12.167 0.117 -12.549 1.00 97.12 98 ARG A N 1
ATOM 758 C CA . ARG A 1 98 ? 12.435 1.400 -11.874 1.00 97.12 98 ARG A CA 1
ATOM 759 C C . ARG A 1 98 ? 11.600 1.544 -10.608 1.00 97.12 98 ARG A C 1
ATOM 761 O O . ARG A 1 98 ? 10.621 0.823 -10.456 1.00 97.12 98 ARG A O 1
ATOM 768 N N . GLY A 1 99 ? 11.977 2.499 -9.765 1.00 97.06 99 GLY A N 1
ATOM 769 C CA . GLY A 1 99 ? 11.313 2.795 -8.500 1.00 97.06 99 GLY A CA 1
ATOM 770 C C . GLY A 1 99 ? 11.887 1.973 -7.355 1.00 97.06 99 GLY A C 1
ATOM 771 O O . GLY A 1 99 ? 12.257 0.799 -7.525 1.00 97.06 99 GLY A O 1
ATOM 772 N N . SER A 1 100 ? 11.976 2.595 -6.186 1.00 98.25 100 SER A N 1
ATOM 773 C CA . SER A 1 100 ? 12.300 1.908 -4.951 1.00 98.25 100 SER A CA 1
ATOM 774 C C . SER A 1 100 ? 11.633 2.571 -3.751 1.00 98.25 100 SER A C 1
ATOM 776 O O . SER A 1 100 ? 11.734 3.770 -3.528 1.00 98.25 100 SER A O 1
ATOM 778 N N . VAL A 1 101 ? 10.950 1.771 -2.936 1.00 98.44 101 VAL A N 1
ATOM 779 C CA . VAL A 1 101 ? 10.148 2.286 -1.820 1.00 98.44 101 VAL A CA 1
ATOM 780 C C . VAL A 1 101 ? 10.239 1.393 -0.597 1.00 98.44 101 VAL A C 1
ATOM 782 O O . VAL A 1 101 ? 10.590 0.210 -0.667 1.00 98.44 101 VAL A O 1
ATOM 785 N N . VAL A 1 102 ? 9.856 1.959 0.541 1.00 98.56 102 VAL A N 1
ATOM 786 C CA . VAL A 1 102 ? 9.537 1.224 1.761 1.00 98.56 102 VAL A CA 1
ATOM 787 C C . VAL A 1 102 ? 8.075 1.475 2.111 1.00 98.56 102 VAL A C 1
ATOM 789 O O . VAL A 1 102 ? 7.641 2.619 2.217 1.00 98.56 102 VAL A O 1
ATOM 792 N N . PHE A 1 103 ? 7.316 0.401 2.328 1.00 98.62 103 PHE A N 1
ATOM 793 C CA . PHE A 1 103 ? 5.949 0.490 2.831 1.00 98.62 103 PHE A CA 1
ATOM 794 C C . PHE A 1 103 ? 5.943 0.296 4.342 1.00 98.62 103 PHE A C 1
ATOM 796 O O . PHE A 1 103 ? 6.637 -0.580 4.871 1.00 98.62 103 PHE A O 1
ATOM 803 N N . SER A 1 104 ? 5.106 1.053 5.041 1.00 98.44 104 SER A N 1
ATOM 804 C CA . SER A 1 104 ? 4.818 0.808 6.451 1.00 98.44 104 SER A CA 1
ATOM 805 C C . SER A 1 104 ? 3.346 1.024 6.775 1.00 98.44 104 SER A C 1
ATOM 807 O O . SER A 1 104 ? 2.592 1.660 6.031 1.00 98.44 104 SER A O 1
ATOM 809 N N . VAL A 1 105 ? 2.920 0.424 7.885 1.00 98.12 105 VAL A N 1
ATOM 810 C CA . VAL A 1 105 ? 1.564 0.579 8.406 1.00 98.12 105 VAL A CA 1
ATOM 811 C C . VAL A 1 105 ? 1.631 0.966 9.871 1.00 98.12 105 VAL A C 1
ATOM 813 O O . VAL A 1 105 ? 2.283 0.290 10.667 1.00 98.12 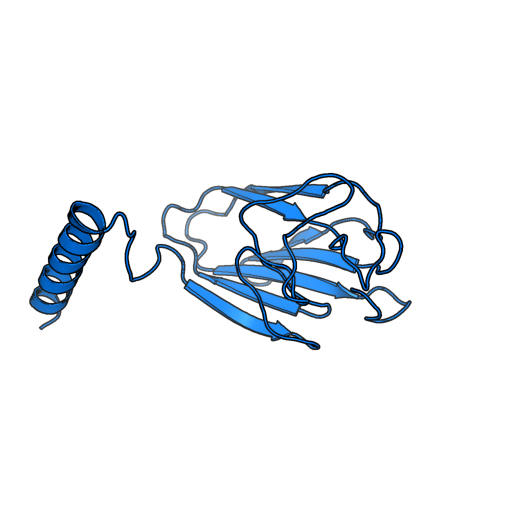105 VAL A O 1
ATOM 816 N N . GLU A 1 106 ? 0.923 2.031 10.228 1.00 97.44 106 GLU A N 1
ATOM 817 C CA . GLU A 1 106 ? 0.866 2.560 11.588 1.00 97.44 106 GLU A CA 1
ATOM 818 C C . GLU A 1 106 ? -0.574 2.574 12.119 1.00 97.44 106 GLU A C 1
ATOM 820 O O . GLU A 1 106 ? -1.530 2.792 11.373 1.00 97.44 106 GLU A O 1
ATOM 825 N N . ILE A 1 107 ? -0.735 2.379 13.427 1.00 95.50 107 ILE A N 1
ATOM 826 C CA . ILE A 1 107 ? -1.984 2.629 14.160 1.00 95.50 107 ILE A CA 1
ATOM 827 C C . ILE A 1 107 ? -1.640 3.492 15.369 1.00 95.50 107 ILE A C 1
ATOM 829 O O . ILE A 1 107 ? -0.733 3.153 16.126 1.00 95.50 107 ILE A O 1
ATOM 833 N N . GLU A 1 108 ? -2.346 4.614 15.538 1.00 89.38 108 GLU A N 1
ATOM 834 C CA . GLU A 1 108 ? -2.153 5.545 16.665 1.00 89.38 108 GLU A CA 1
ATOM 835 C C . GLU A 1 108 ? -0.681 5.984 16.849 1.00 89.38 108 GLU A C 1
ATOM 837 O O . GLU A 1 108 ? -0.183 6.124 17.964 1.00 89.38 108 GLU A O 1
ATOM 842 N N . GLY A 1 109 ? 0.037 6.176 15.735 1.00 91.19 109 GLY A N 1
ATOM 843 C CA . GLY A 1 109 ? 1.452 6.572 15.718 1.00 91.19 109 GLY A CA 1
ATOM 844 C C . GLY A 1 109 ? 2.446 5.445 16.022 1.00 91.19 109 GLY A C 1
ATOM 845 O O . GLY A 1 109 ? 3.646 5.699 16.108 1.00 91.19 109 GLY A O 1
ATOM 846 N N . LYS A 1 110 ? 1.979 4.201 16.183 1.00 94.94 110 LYS A N 1
ATOM 847 C CA . LYS A 1 110 ? 2.833 3.023 16.350 1.00 94.94 110 LYS A CA 1
ATOM 848 C C . LYS A 1 110 ? 2.932 2.243 15.043 1.00 94.94 110 LYS A C 1
ATOM 850 O O . LYS A 1 110 ? 1.927 1.732 14.551 1.00 94.94 110 LYS A O 1
ATOM 855 N N . GLU A 1 111 ? 4.152 2.081 14.538 1.00 97.25 111 GLU A N 1
ATOM 856 C CA . GLU A 1 111 ? 4.440 1.195 13.407 1.00 97.25 111 GLU A CA 1
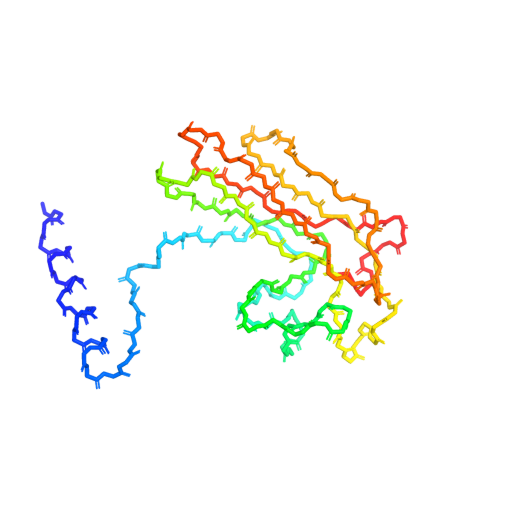ATOM 857 C C . GLU A 1 111 ? 4.164 -0.266 13.787 1.00 97.25 111 GLU A C 1
ATOM 859 O O . GLU A 1 111 ? 4.668 -0.781 14.790 1.00 97.25 111 GLU A O 1
ATOM 864 N N . LEU A 1 112 ? 3.316 -0.920 12.995 1.00 97.00 112 LEU A N 1
ATOM 865 C CA . LEU A 1 112 ? 2.978 -2.336 13.134 1.00 97.00 112 LEU A CA 1
ATOM 866 C C . LEU A 1 112 ? 3.821 -3.208 12.208 1.00 97.00 112 LEU A C 1
ATOM 868 O O . LEU A 1 112 ? 4.136 -4.345 12.556 1.00 97.00 112 LEU A O 1
ATOM 872 N N . ILE A 1 113 ? 4.167 -2.685 11.033 1.00 98.31 113 ILE A N 1
ATOM 873 C CA . ILE A 1 113 ? 5.017 -3.359 10.057 1.00 98.31 113 ILE A CA 1
ATOM 874 C C . ILE A 1 113 ? 5.736 -2.336 9.181 1.00 98.31 113 ILE A C 1
ATOM 876 O O . ILE A 1 113 ? 5.197 -1.268 8.883 1.00 98.31 113 ILE A O 1
ATOM 880 N N . ARG A 1 114 ? 6.926 -2.726 8.730 1.00 98.38 114 ARG A N 1
ATOM 881 C CA . ARG A 1 114 ? 7.728 -2.060 7.708 1.00 98.38 114 ARG A CA 1
ATOM 882 C C . ARG A 1 114 ? 8.323 -3.118 6.787 1.00 98.38 114 ARG A C 1
ATOM 884 O O . ARG A 1 114 ? 8.834 -4.132 7.264 1.00 98.38 114 ARG A O 1
ATOM 891 N N . THR A 1 115 ? 8.237 -2.906 5.480 1.00 98.62 115 THR A N 1
ATOM 892 C CA . THR A 1 115 ? 8.839 -3.808 4.491 1.00 98.62 115 THR A CA 1
ATOM 893 C C . THR A 1 115 ? 10.355 -3.594 4.413 1.00 98.62 115 THR A C 1
ATOM 895 O O . THR A 1 115 ? 10.858 -2.541 4.812 1.00 98.62 115 THR A O 1
ATOM 898 N N . PRO A 1 116 ? 11.123 -4.543 3.847 1.00 98.44 116 PRO A N 1
ATOM 899 C CA . PRO A 1 116 ? 12.402 -4.183 3.236 1.00 98.44 116 PRO A CA 1
ATOM 900 C C . PRO A 1 116 ? 12.189 -3.164 2.099 1.00 98.44 116 PRO A C 1
ATOM 902 O O . PRO A 1 116 ? 11.053 -2.881 1.709 1.00 98.44 116 PRO A O 1
ATOM 905 N N . VAL A 1 117 ? 13.283 -2.639 1.540 1.00 98.50 117 VAL A N 1
ATOM 906 C CA . VAL A 1 117 ? 13.213 -1.882 0.281 1.00 98.50 117 VAL A CA 1
ATOM 907 C C . VAL A 1 117 ? 12.688 -2.807 -0.814 1.00 98.50 117 VAL A C 1
ATOM 909 O O . VAL A 1 117 ? 13.299 -3.844 -1.077 1.00 98.50 117 VAL A O 1
ATOM 912 N N . LEU A 1 118 ? 11.576 -2.419 -1.431 1.00 98.56 118 LEU A N 1
ATOM 913 C CA . LEU A 1 118 ? 10.996 -3.085 -2.594 1.00 98.56 118 LEU A CA 1
ATOM 914 C C . LEU A 1 118 ? 11.340 -2.283 -3.843 1.00 98.56 118 LEU A C 1
ATOM 916 O O . LEU A 1 118 ? 11.348 -1.053 -3.803 1.00 98.56 118 LEU A O 1
ATOM 920 N N . LYS A 1 119 ? 11.629 -2.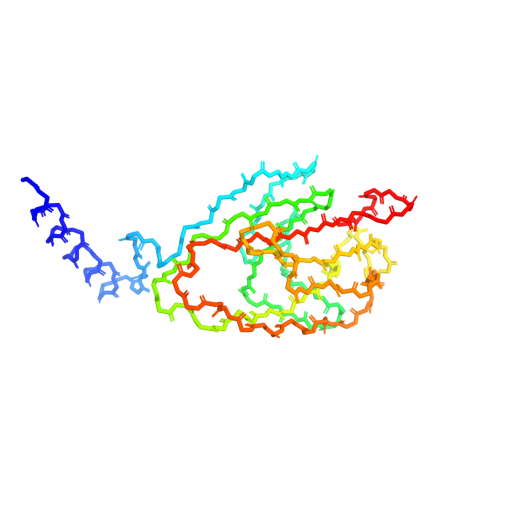972 -4.943 1.00 98.31 119 LYS A N 1
ATOM 921 C CA . LYS A 1 119 ? 12.072 -2.364 -6.199 1.00 98.31 119 LYS A CA 1
ATOM 922 C C . LYS A 1 119 ? 11.144 -2.713 -7.351 1.00 98.31 119 LYS A C 1
ATOM 924 O O . LYS A 1 119 ? 10.409 -3.702 -7.311 1.00 98.31 119 LYS A O 1
ATOM 929 N N . GLY A 1 120 ? 11.222 -1.921 -8.418 1.00 97.75 120 GLY A N 1
ATOM 930 C CA . GLY A 1 120 ? 10.610 -2.275 -9.693 1.00 97.75 120 GLY A CA 1
ATOM 931 C C . GLY A 1 120 ? 11.005 -3.686 -10.132 1.00 97.75 120 GLY A C 1
ATOM 932 O O . GLY A 1 120 ? 12.187 -4.020 -10.191 1.00 97.75 120 GLY A O 1
ATOM 933 N N . GLY A 1 121 ? 10.003 -4.508 -10.446 1.00 97.19 121 GLY A N 1
ATOM 934 C CA . GLY A 1 121 ? 10.193 -5.882 -10.921 1.00 97.19 121 GLY A CA 1
ATOM 935 C C . GLY A 1 121 ? 10.112 -6.959 -9.841 1.00 97.19 121 GLY A C 1
ATOM 936 O O . GLY A 1 121 ? 9.957 -8.131 -10.193 1.00 97.19 121 GLY A O 1
ATOM 937 N N . ASP A 1 122 ? 10.136 -6.585 -8.559 1.00 98.50 122 ASP A N 1
ATOM 938 C CA . ASP A 1 122 ? 9.861 -7.521 -7.470 1.00 98.50 122 ASP A CA 1
ATOM 939 C C . ASP A 1 122 ? 8.425 -8.071 -7.568 1.00 98.50 122 ASP A C 1
ATOM 941 O O . ASP A 1 122 ? 7.495 -7.404 -8.033 1.00 98.50 122 ASP A O 1
ATOM 945 N N . GLU A 1 123 ? 8.235 -9.317 -7.128 1.00 98.38 123 GLU A N 1
ATOM 946 C CA . GLU A 1 123 ? 6.896 -9.895 -6.985 1.00 98.38 123 GLU A CA 1
ATOM 947 C C . GLU A 1 123 ? 6.160 -9.277 -5.780 1.00 98.38 123 GLU A C 1
ATOM 949 O O . GLU A 1 123 ? 6.806 -8.778 -4.855 1.00 98.38 123 GLU A O 1
ATOM 954 N N . PRO A 1 124 ? 4.813 -9.316 -5.753 1.00 98.56 124 PRO A N 1
ATOM 955 C CA . PRO A 1 124 ? 4.042 -8.650 -4.710 1.00 98.56 124 PRO A CA 1
ATOM 956 C C . PRO A 1 124 ? 4.426 -9.107 -3.298 1.00 98.56 124 PRO A C 1
ATOM 958 O O . PRO A 1 124 ? 4.394 -10.300 -2.985 1.00 98.56 124 PRO A O 1
ATOM 961 N N . TYR A 1 125 ? 4.721 -8.148 -2.422 1.00 98.62 125 TYR A N 1
ATOM 962 C CA . TYR A 1 125 ? 5.066 -8.413 -1.031 1.00 98.62 125 TYR A CA 1
ATOM 963 C C . TYR A 1 125 ? 3.790 -8.498 -0.175 1.00 98.62 125 TYR A C 1
ATOM 965 O O . TYR A 1 125 ? 3.011 -7.539 -0.154 1.00 98.62 125 TYR A O 1
ATOM 973 N N . PRO A 1 126 ? 3.531 -9.613 0.533 1.00 98.38 126 PRO A N 1
ATOM 974 C CA . PRO A 1 126 ? 2.344 -9.747 1.366 1.00 98.38 126 PRO A CA 1
ATOM 975 C C . PRO A 1 126 ? 2.494 -8.988 2.689 1.00 98.38 126 PRO A C 1
ATOM 977 O O . PRO A 1 126 ? 3.475 -9.145 3.412 1.00 98.38 126 PRO A O 1
ATOM 980 N N . ILE A 1 127 ? 1.466 -8.226 3.046 1.00 97.94 127 ILE A N 1
ATOM 981 C CA . ILE A 1 127 ? 1.265 -7.663 4.379 1.00 97.94 127 ILE A CA 1
ATOM 982 C C . ILE A 1 127 ? 0.045 -8.337 4.995 1.00 97.94 127 ILE A C 1
ATOM 984 O O . ILE A 1 127 ? -1.037 -8.343 4.408 1.00 97.94 127 ILE A O 1
ATOM 988 N N . GLU A 1 128 ? 0.215 -8.862 6.203 1.00 97.38 128 GLU A N 1
ATOM 989 C CA . GLU A 1 128 ? -0.865 -9.364 7.046 1.00 97.38 128 GLU A CA 1
ATOM 990 C C . GLU A 1 128 ? -0.581 -8.961 8.492 1.00 97.38 128 GLU A C 1
ATOM 992 O O . GLU A 1 128 ? 0.403 -9.404 9.082 1.00 97.38 128 GLU A O 1
ATOM 997 N N . ILE A 1 129 ? -1.426 -8.096 9.053 1.00 96.31 129 ILE A N 1
ATOM 998 C CA . ILE A 1 129 ? -1.273 -7.588 10.420 1.00 96.31 129 ILE A CA 1
ATOM 999 C C . ILE A 1 129 ? -2.594 -7.671 11.181 1.00 96.31 129 ILE A C 1
ATOM 1001 O O . ILE A 1 129 ? -3.669 -7.420 10.628 1.00 96.31 129 ILE A O 1
ATOM 1005 N N . ALA A 1 130 ? -2.506 -8.003 12.468 1.00 96.25 130 ALA A N 1
ATOM 1006 C CA . ALA A 1 130 ? -3.636 -7.911 13.381 1.00 96.25 130 ALA A CA 1
ATOM 1007 C C . ALA A 1 130 ? -3.926 -6.439 13.702 1.00 96.25 130 ALA A C 1
ATOM 1009 O O . ALA A 1 130 ? -3.013 -5.664 13.993 1.00 96.25 130 ALA A O 1
ATOM 1010 N N . ILE A 1 131 ? -5.202 -6.070 13.665 1.00 95.56 131 ILE A N 1
ATOM 1011 C CA . ILE A 1 131 ? -5.680 -4.750 14.069 1.00 95.56 131 ILE A CA 1
ATOM 1012 C C . ILE A 1 131 ? -6.066 -4.846 15.550 1.00 95.56 131 ILE A C 1
ATOM 1014 O O . ILE A 1 131 ? -6.893 -5.694 15.896 1.00 95.56 131 ILE A O 1
ATOM 1018 N N . PRO A 1 132 ? -5.482 -4.019 16.436 1.00 93.81 132 PRO A N 1
ATOM 1019 C CA . PRO A 1 132 ? -5.874 -3.980 17.837 1.00 93.81 132 PRO A CA 1
ATOM 1020 C C . PRO A 1 132 ? -7.363 -3.666 17.997 1.00 93.81 132 PRO A C 1
ATOM 1022 O O . PRO A 1 132 ? -7.913 -2.821 17.287 1.00 93.81 132 PRO A O 1
ATOM 1025 N N . GLU A 1 133 ? -8.007 -4.320 18.960 1.00 92.50 133 GLU A N 1
ATOM 1026 C CA . GLU A 1 133 ? -9.415 -4.074 19.257 1.00 92.50 133 GLU A CA 1
ATOM 1027 C C . GLU A 1 133 ? -9.651 -2.593 19.591 1.00 92.50 133 GLU A C 1
ATOM 1029 O O . GLU A 1 133 ? -8.922 -1.984 20.374 1.00 92.50 133 GLU A O 1
ATOM 1034 N N . GLY A 1 134 ? -10.680 -2.004 18.978 1.00 89.88 134 GLY A N 1
ATOM 1035 C CA . GLY A 1 134 ? -11.043 -0.605 19.197 1.00 89.88 134 GLY A CA 1
ATOM 1036 C C . GLY A 1 134 ? -10.197 0.417 18.431 1.00 89.88 134 GLY A C 1
ATOM 1037 O O . GLY A 1 134 ? -10.497 1.611 18.535 1.00 89.88 134 GLY A O 1
ATOM 1038 N N . ALA A 1 135 ? -9.208 -0.017 17.638 1.00 93.75 135 ALA A N 1
ATOM 1039 C CA . ALA A 1 135 ? -8.470 0.867 16.741 1.00 93.75 135 ALA A CA 1
ATOM 1040 C C . ALA A 1 135 ? -9.432 1.582 15.780 1.00 93.75 135 ALA A C 1
ATOM 1042 O O . ALA A 1 135 ? -10.306 0.973 15.161 1.00 93.75 135 ALA A O 1
ATOM 1043 N N . LYS A 1 136 ? -9.277 2.902 15.666 1.00 91.62 136 LYS A N 1
ATOM 1044 C CA . LYS A 1 136 ? -10.184 3.753 14.875 1.00 91.62 136 LYS A CA 1
ATOM 1045 C C . LYS A 1 136 ? -9.635 4.090 13.503 1.00 91.62 136 LYS A C 1
ATOM 1047 O O . LYS A 1 136 ? -10.399 4.395 12.589 1.00 91.62 136 LYS A O 1
ATOM 1052 N N . GLU A 1 137 ? -8.318 4.072 13.373 1.00 93.19 137 GLU A N 1
ATOM 1053 C CA . GLU A 1 137 ? -7.640 4.438 12.148 1.00 93.19 137 GLU A CA 1
ATOM 1054 C C . GLU A 1 137 ? -6.347 3.658 11.959 1.00 93.19 137 GLU A C 1
ATOM 1056 O O . GLU A 1 137 ? -5.697 3.246 12.919 1.00 93.19 137 GLU A O 1
ATOM 1061 N N . LEU A 1 138 ? -6.004 3.480 10.691 1.00 95.19 138 LEU A N 1
ATOM 1062 C CA . LEU A 1 138 ? -4.771 2.878 10.219 1.00 95.19 138 LEU A CA 1
ATOM 1063 C C . LEU A 1 138 ? -4.171 3.809 9.170 1.00 95.19 138 LEU A C 1
ATOM 1065 O O . LEU A 1 138 ? -4.891 4.310 8.306 1.00 95.19 138 LEU A O 1
ATOM 1069 N N . ILE A 1 139 ? -2.871 4.064 9.258 1.00 96.94 139 ILE A N 1
ATOM 1070 C CA . ILE A 1 139 ? -2.138 4.897 8.306 1.00 96.94 139 ILE A CA 1
ATOM 1071 C C . ILE A 1 139 ? -1.303 3.980 7.422 1.00 96.94 139 ILE A C 1
ATOM 1073 O O . ILE A 1 139 ? -0.469 3.223 7.915 1.00 96.94 139 ILE A O 1
ATOM 1077 N N . LEU A 1 140 ? -1.554 4.039 6.118 1.00 97.31 140 LEU A N 1
ATOM 1078 C CA . LEU A 1 140 ? -0.740 3.400 5.092 1.00 97.31 140 LEU A CA 1
ATOM 1079 C C . LEU A 1 140 ? 0.300 4.408 4.624 1.00 97.31 140 LEU A C 1
ATOM 1081 O O . LEU A 1 140 ? -0.076 5.516 4.233 1.00 97.31 140 LEU A O 1
ATOM 1085 N N . LYS A 1 141 ? 1.577 4.032 4.657 1.00 97.56 141 LYS A N 1
ATOM 1086 C CA . LYS A 1 141 ? 2.678 4.919 4.285 1.00 97.56 141 LYS A CA 1
ATOM 1087 C C . LYS A 1 141 ? 3.539 4.295 3.203 1.00 97.56 141 LYS A C 1
ATOM 1089 O O . LYS A 1 141 ? 3.779 3.085 3.209 1.00 97.56 141 LYS A O 1
ATOM 1094 N N . VAL A 1 142 ? 3.999 5.147 2.297 1.00 97.62 142 VAL A N 1
ATOM 1095 C CA . VAL A 1 142 ? 5.012 4.824 1.293 1.00 97.62 142 VAL A CA 1
ATOM 1096 C C . VAL A 1 142 ? 6.094 5.881 1.402 1.00 97.62 142 VAL A C 1
ATOM 1098 O O . VAL A 1 142 ? 5.818 7.056 1.156 1.00 97.62 142 VAL A O 1
ATOM 1101 N N . ASP A 1 143 ? 7.291 5.458 1.786 1.00 97.06 143 ASP A N 1
ATOM 1102 C CA . ASP A 1 143 ? 8.471 6.307 1.896 1.00 97.06 143 ASP A CA 1
ATOM 1103 C C . ASP A 1 143 ? 9.419 6.006 0.729 1.00 97.06 143 ASP A C 1
ATOM 1105 O O . ASP A 1 143 ? 9.682 4.838 0.420 1.00 97.06 143 ASP A O 1
ATOM 1109 N N . SER A 1 144 ? 9.975 7.050 0.119 1.00 95.44 144 SER A N 1
ATOM 1110 C CA . SER A 1 144 ? 11.070 6.912 -0.846 1.00 95.44 144 SER A CA 1
ATOM 1111 C C . SER A 1 144 ? 12.356 6.448 -0.170 1.00 95.44 144 SER A C 1
ATOM 1113 O O . SER A 1 144 ? 12.582 6.681 1.023 1.00 95.44 144 SER A O 1
ATOM 1115 N N . THR A 1 145 ? 13.246 5.833 -0.946 1.00 95.81 145 THR A N 1
ATOM 1116 C CA . THR A 1 145 ? 14.597 5.506 -0.469 1.00 95.81 145 THR A CA 1
ATOM 1117 C C . THR A 1 145 ? 15.593 6.642 -0.769 1.00 95.81 145 THR A C 1
ATOM 1119 O O . THR A 1 145 ? 15.208 7.683 -1.311 1.00 95.81 145 THR A O 1
ATOM 1122 N N . PRO A 1 146 ? 16.882 6.523 -0.380 1.00 95.81 146 PRO A N 1
ATOM 1123 C CA . PRO A 1 146 ? 17.885 7.557 -0.643 1.00 95.81 146 PRO A CA 1
ATOM 1124 C C . PRO A 1 146 ? 18.099 7.937 -2.120 1.00 95.81 146 PRO A C 1
ATOM 1126 O O . PRO A 1 146 ? 18.762 8.941 -2.372 1.00 95.81 146 PRO A O 1
ATOM 1129 N N . ASP A 1 147 ? 17.587 7.164 -3.084 1.00 92.62 147 ASP A N 1
ATOM 1130 C CA . ASP A 1 147 ? 17.611 7.499 -4.517 1.00 92.62 147 ASP A CA 1
ATOM 1131 C C . ASP A 1 147 ? 16.525 8.507 -4.942 1.00 92.62 147 ASP A C 1
ATOM 1133 O O . ASP A 1 147 ? 16.570 9.022 -6.062 1.00 92.62 147 ASP A O 1
ATOM 1137 N N . GLY A 1 148 ? 15.637 8.888 -4.019 1.00 91.50 148 GLY A N 1
ATOM 1138 C CA . GLY A 1 148 ? 14.595 9.889 -4.228 1.00 91.50 148 GLY A CA 1
ATOM 1139 C C . GLY A 1 148 ? 13.325 9.311 -4.864 1.00 91.50 148 GLY A C 1
ATOM 1140 O O . GLY A 1 148 ? 13.302 8.148 -5.236 1.00 91.50 148 GLY A O 1
ATOM 1141 N N . PRO A 1 149 ? 12.269 10.127 -5.030 1.00 89.94 149 PRO A N 1
ATOM 1142 C CA . PRO A 1 149 ? 10.929 9.656 -5.390 1.00 89.94 149 PRO A CA 1
ATOM 1143 C C . PRO A 1 149 ? 10.750 9.276 -6.868 1.00 89.94 149 PRO A C 1
ATOM 1145 O O . PRO A 1 149 ? 9.635 9.250 -7.372 1.00 89.94 149 PRO A O 1
ATOM 1148 N N . GLY A 1 150 ? 11.821 9.081 -7.633 1.00 90.81 150 GLY A N 1
ATOM 1149 C CA . GLY A 1 150 ? 11.688 8.824 -9.065 1.00 90.81 150 GLY A CA 1
ATOM 1150 C C . GLY A 1 150 ? 11.075 7.450 -9.331 1.00 90.81 150 GLY A C 1
ATOM 1151 O O . GLY A 1 150 ? 11.744 6.452 -9.086 1.00 90.81 150 GLY A O 1
ATOM 1152 N N . TRP A 1 151 ? 9.885 7.411 -9.946 1.00 92.81 151 TRP A N 1
ATOM 1153 C CA . TRP A 1 151 ? 9.164 6.177 -10.313 1.00 92.81 151 TRP A CA 1
ATOM 1154 C C . TRP A 1 151 ? 8.623 5.361 -9.124 1.00 92.81 151 TRP A C 1
ATOM 1156 O O . TRP A 1 151 ? 8.388 4.160 -9.278 1.00 92.81 151 TRP A O 1
ATOM 1166 N N . ASP A 1 152 ? 8.433 6.008 -7.972 1.00 90.69 152 ASP A N 1
ATOM 1167 C CA . ASP A 1 152 ? 8.065 5.381 -6.695 1.00 90.69 152 ASP A CA 1
ATOM 1168 C C . ASP A 1 152 ? 6.556 5.262 -6.445 1.00 90.69 152 ASP A C 1
ATOM 1170 O O . ASP A 1 152 ? 5.860 6.303 -6.458 1.00 90.69 152 ASP A O 1
#

pLDDT: mean 86.29, std 14.54, rang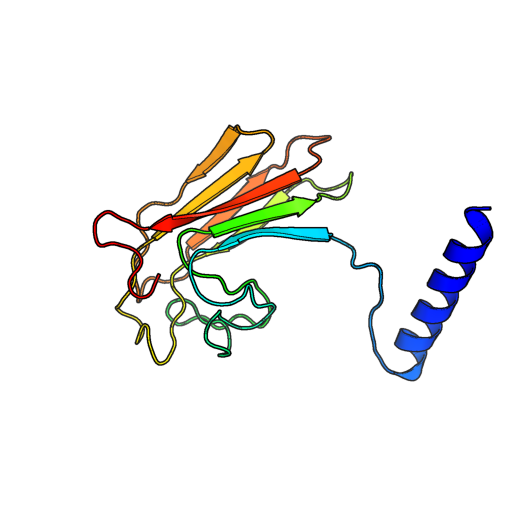e [49.16, 98.62]

Secondary structure (DSSP, 8-state):
-HHHHHHHHHHHHHHHHHHH----SSPSSEEEEEEESSS--EESB-TTSSB-EETTEE-SS-EE--SSEEEEEEPPTT--EEEEEE--B-STTTTTT--EEEEEEEETTEEEEEPPPEETTPPPEEEEEEPPTT--EEEEEEEE-TT-STT-

Radius of gyration: 17.6 Å; 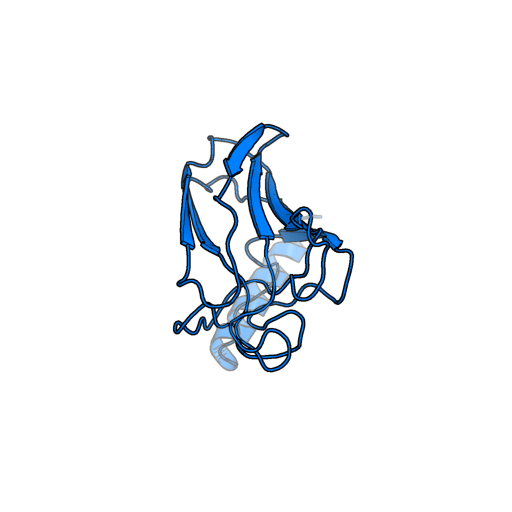chains: 1; bounding box: 53×25×38 Å

Sequence (152 aa):
MANLKQQIGKTINWAAFSFAGERPFPPPLELNLIRQDFALLSFGESCMNTPLKIGRTSFARGLGTHANSEIRVKLPKEAGIFKAFVGIDNNFDTQGFRGSVVFSVEIEGKELIRTPVLKGGDEPYPIEIAIPEGAKELILKVDSTPDGPGWD

Foldseek 3Di:
DPPPVVVVQVVVQCCCCVPPVDHDPPDPKDKDWPDAPDADKDWCAASVRHFFDAQHDTDSTDIHGFPFTKMKIFDDQPQWKDKDWDAQGCDPQLVQFAFKKKKWKDFPNHTQDIDDIHGRNDGTDIDMGTDDRPGGIMMIGIHGDPVDRRSD